Protein AF-L7YFD0-F1 (afdb_monomer)

Radius of gyration: 16.05 Å; Cα contacts (8 Å, |Δi|>4): 51; chains: 1; bounding box: 40×36×45 Å

pLDDT: mean 79.2, std 15.94, range [34.38, 94.69]

Mean predicted aligned error: 9.01 Å

Solvent-accessible surface area (backbone atoms only — not comparable to full-atom values): 5247 Å² total; per-residue (Å²): 140,84,85,84,74,93,68,91,71,63,68,40,65,76,51,81,72,96,53,93,89,64,88,69,62,72,83,76,30,56,64,38,70,63,49,66,66,57,51,38,49,75,27,52,49,60,89,87,68,75,80,63,88,87,61,48,74,68,54,49,47,52,52,56,73,72,51,73,43,43,77,66,49,60,72,74,78,108

Organism: Quercus suber (NCBI:txid58331)

Foldseek 3Di:
DDPDDPDPFQWDQPDDDPDPPDDDPPVVSPIDGDFLVSLCVVLVHDPPDDDDPPQDRVNSVVVSVPDHRCVVVVVVVD

InterPro domains:
  IPR001525 C-5 cytosine methyltransferase [PF00145] (18-74)
  IPR029063 S-adenosyl-L-methionine-dependent methyltransferase superfamily [SSF53335] (20-77)
  IPR050750 Cytosine-specific C5-methyltransferase [PTHR46098] (1-78)

Secondary structure (DSSP, 8-state):
------S---EEE-S--SSTTS---GGGGTEEEPPHHHHHHHTT--TT----TTS-HHHHHHHHHTS--HHHHHHHT-

Sequence (78 aa):
YYRYVKGTGSLLATVQPKKKGKSSPLKEQCLRFFTPREVANLHSFPEDFHFPQQISLRQRYALLGNSLSIAVVAPLLR

Structure (mmCIF, N/CA/C/O backbone):
data_AF-L7YFD0-F1
#
_entry.id   AF-L7YFD0-F1
#
loop_
_atom_site.group_PDB
_atom_site.id
_atom_site.type_symbol
_atom_site.label_atom_id
_atom_site.label_alt_id
_atom_site.label_comp_id
_atom_site.label_asym_id
_atom_site.label_entity_id
_atom_site.label_seq_id
_atom_site.pdbx_PDB_ins_code
_atom_site.Cartn_x
_atom_site.Cartn_y
_atom_site.Cartn_z
_atom_site.occupancy
_atom_site.B_iso_or_equiv
_atom_site.auth_seq_id
_atom_site.auth_comp_id
_atom_site.auth_asym_id
_atom_site.auth_atom_id
_atom_site.pdbx_PDB_model_num
ATOM 1 N N . TYR A 1 1 ? -10.196 5.330 24.476 1.00 34.38 1 TYR A N 1
ATOM 2 C CA . TYR A 1 1 ? -9.067 4.754 23.719 1.00 34.38 1 TYR A CA 1
ATOM 3 C C . TYR A 1 1 ? -8.952 5.433 22.357 1.00 34.38 1 TYR A C 1
ATOM 5 O O . TYR A 1 1 ? -9.589 5.002 21.407 1.00 34.38 1 TYR A O 1
ATOM 13 N N . TYR A 1 2 ? -8.188 6.525 22.262 1.00 39.12 2 TYR A N 1
ATOM 14 C CA . TYR A 1 2 ? -7.875 7.172 20.982 1.00 39.12 2 TYR A CA 1
ATOM 15 C C . TYR A 1 2 ? -6.531 6.636 20.484 1.00 39.12 2 TYR A C 1
ATOM 17 O O . TYR A 1 2 ? -5.504 6.823 21.131 1.00 39.12 2 TYR A O 1
ATOM 25 N N . ARG A 1 3 ? -6.536 5.929 19.351 1.00 46.38 3 ARG A N 1
ATOM 26 C CA . ARG A 1 3 ? -5.318 5.470 18.677 1.00 46.38 3 ARG A CA 1
ATOM 27 C C . ARG A 1 3 ? -4.762 6.654 17.888 1.00 46.38 3 ARG A C 1
ATOM 29 O O . ARG A 1 3 ? -5.196 6.910 16.772 1.00 46.38 3 ARG A O 1
ATOM 36 N N . TYR A 1 4 ? -3.863 7.415 18.504 1.00 43.22 4 TYR A N 1
ATOM 37 C CA . TYR A 1 4 ? -3.149 8.499 17.834 1.00 43.22 4 TYR A CA 1
ATOM 38 C C . TYR A 1 4 ? -2.228 7.897 16.761 1.00 43.22 4 TYR A C 1
ATOM 40 O O . TYR A 1 4 ? -1.343 7.102 17.077 1.00 43.22 4 TYR A O 1
ATOM 48 N N . VAL A 1 5 ? -2.465 8.226 15.489 1.00 55.50 5 VAL A N 1
ATOM 49 C CA . VAL A 1 5 ? -1.644 7.773 14.356 1.00 55.50 5 VAL A CA 1
ATOM 50 C C . VAL A 1 5 ? -0.905 8.988 13.810 1.00 55.50 5 VAL A C 1
ATOM 52 O O . VAL A 1 5 ? -1.521 9.920 13.305 1.00 55.50 5 VAL A O 1
ATOM 55 N N . LYS A 1 6 ? 0.420 9.000 13.965 1.00 45.97 6 LYS A N 1
ATOM 56 C CA . LYS A 1 6 ? 1.294 10.097 13.536 1.00 45.97 6 LYS A CA 1
ATOM 57 C C . LYS A 1 6 ? 1.648 9.895 12.053 1.00 45.97 6 LYS A C 1
ATOM 59 O O . LYS A 1 6 ? 2.319 8.920 11.729 1.00 45.97 6 LYS A O 1
ATOM 64 N N . GLY A 1 7 ? 1.169 10.780 11.176 1.00 54.78 7 GLY A N 1
ATOM 65 C CA . GLY A 1 7 ? 1.426 10.776 9.725 1.00 54.78 7 GLY A CA 1
ATOM 66 C C . GLY A 1 7 ? 0.259 11.365 8.918 1.00 54.78 7 GLY A C 1
ATOM 67 O O . GLY A 1 7 ? -0.824 11.569 9.468 1.00 54.78 7 GLY A O 1
ATOM 68 N N . THR A 1 8 ? 0.448 11.618 7.618 1.00 50.94 8 THR A N 1
ATOM 69 C CA . THR A 1 8 ? -0.639 11.868 6.648 1.00 50.94 8 THR A CA 1
ATOM 70 C C . THR A 1 8 ? -1.421 10.570 6.452 1.00 50.94 8 THR A C 1
ATOM 72 O O . THR A 1 8 ? -1.226 9.826 5.496 1.00 50.94 8 THR A O 1
ATOM 75 N N . GLY A 1 9 ? -2.254 10.231 7.436 1.00 57.22 9 GLY A N 1
ATOM 76 C CA . GLY A 1 9 ? -3.050 9.014 7.412 1.00 57.22 9 GLY A CA 1
ATOM 77 C C . GLY A 1 9 ? -3.971 9.012 6.199 1.00 57.22 9 GLY A C 1
ATOM 78 O O . GLY A 1 9 ? -4.843 9.869 6.074 1.00 57.22 9 GLY A O 1
ATOM 79 N N . SER A 1 10 ? -3.786 8.037 5.317 1.00 65.56 10 SER A N 1
ATOM 80 C CA . SER A 1 10 ? -4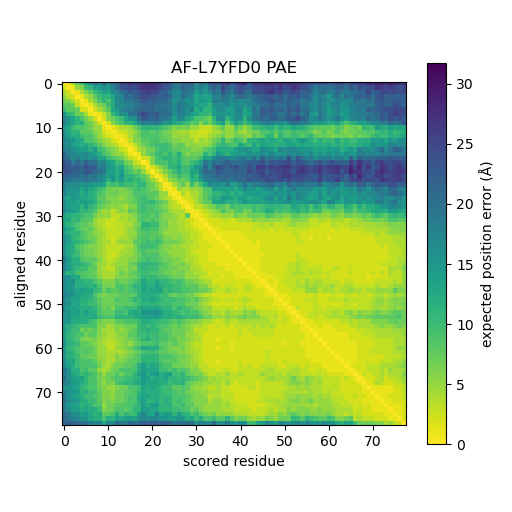.683 7.766 4.204 1.00 65.56 10 SER A CA 1
ATOM 81 C C . SER A 1 10 ? -6.000 7.237 4.799 1.00 65.56 10 SER A C 1
ATOM 83 O O . SER A 1 10 ? -6.143 6.049 5.101 1.00 65.56 10 SER A O 1
ATOM 85 N N . LEU A 1 11 ? -6.933 8.143 5.086 1.00 73.44 11 LEU A N 1
ATOM 86 C CA . LEU A 1 11 ? -8.285 7.816 5.528 1.00 73.44 11 LEU A CA 1
ATOM 87 C C . LEU A 1 11 ? -9.213 7.827 4.317 1.00 73.44 11 LEU A C 1
ATOM 89 O O . LEU A 1 11 ? -9.206 8.763 3.521 1.00 73.44 11 LEU A O 1
ATOM 93 N N . LEU A 1 12 ? -10.016 6.781 4.199 1.00 76.50 12 LEU A N 1
ATOM 94 C CA . LEU A 1 12 ? -11.045 6.618 3.192 1.00 76.50 12 LEU A CA 1
ATOM 95 C C . LEU A 1 12 ? -12.410 6.730 3.867 1.00 76.50 12 LEU A C 1
ATOM 97 O O . LEU A 1 12 ? -12.724 5.971 4.787 1.00 76.50 12 LEU A O 1
ATOM 101 N N . ALA A 1 13 ? -13.228 7.660 3.384 1.00 79.19 13 ALA A N 1
ATOM 102 C CA . ALA A 1 13 ? -14.641 7.720 3.725 1.00 79.19 13 ALA A CA 1
ATOM 103 C C . ALA A 1 13 ? -15.403 6.716 2.856 1.00 79.19 13 ALA A C 1
ATOM 105 O O . ALA A 1 13 ? -15.440 6.854 1.634 1.00 79.19 13 ALA A O 1
ATOM 106 N N . THR A 1 14 ? -16.003 5.695 3.467 1.00 74.38 14 THR A N 1
ATOM 107 C CA . THR A 1 14 ? -16.780 4.685 2.725 1.00 74.38 14 THR A CA 1
ATOM 108 C C . THR A 1 14 ? -18.237 5.079 2.519 1.00 74.38 14 THR A C 1
ATOM 110 O O . THR A 1 14 ? -18.921 4.473 1.699 1.00 74.38 14 THR A O 1
ATOM 113 N N . VAL A 1 15 ? -18.734 6.077 3.254 1.00 75.81 15 VAL A N 1
ATOM 114 C CA . VAL A 1 15 ? -20.125 6.531 3.163 1.00 75.81 15 VAL A CA 1
ATOM 115 C C . VAL A 1 15 ? -20.175 7.842 2.393 1.00 75.81 15 VAL A C 1
ATOM 117 O O . VAL A 1 15 ? -19.561 8.832 2.790 1.00 75.81 15 VAL A O 1
ATOM 120 N N . GLN A 1 16 ? -20.929 7.859 1.293 1.00 67.50 16 GLN A N 1
ATOM 121 C CA . GLN A 1 16 ? -21.162 9.095 0.554 1.00 67.50 16 GLN A CA 1
ATOM 122 C C . GLN A 1 16 ? -22.094 10.020 1.354 1.00 67.50 16 GLN A C 1
ATOM 124 O O . GLN A 1 16 ? -23.162 9.583 1.800 1.00 67.50 16 GLN A O 1
ATOM 129 N N . PRO A 1 17 ? -21.739 11.304 1.540 1.00 63.81 17 PRO A N 1
ATOM 130 C CA . PRO A 1 17 ? -22.597 12.239 2.250 1.00 63.81 17 PRO A CA 1
ATOM 131 C C . PRO A 1 17 ? -23.872 12.505 1.441 1.00 63.81 17 PRO A C 1
ATOM 133 O O . PRO A 1 17 ? -23.820 12.935 0.291 1.00 63.81 17 PRO A O 1
ATOM 136 N N . LYS A 1 18 ? -25.040 12.312 2.068 1.00 64.06 18 LYS A N 1
ATOM 137 C CA . LYS A 1 18 ? -26.363 12.541 1.448 1.00 64.06 18 LYS A CA 1
ATOM 138 C C . LYS A 1 18 ? -26.630 14.006 1.053 1.00 64.06 18 LYS A C 1
ATOM 140 O O . LYS A 1 18 ? -27.586 14.273 0.335 1.00 64.06 18 LYS A O 1
ATOM 145 N N . LYS A 1 19 ? -25.820 14.965 1.522 1.00 62.75 19 LYS A N 1
ATOM 146 C CA . LYS A 1 19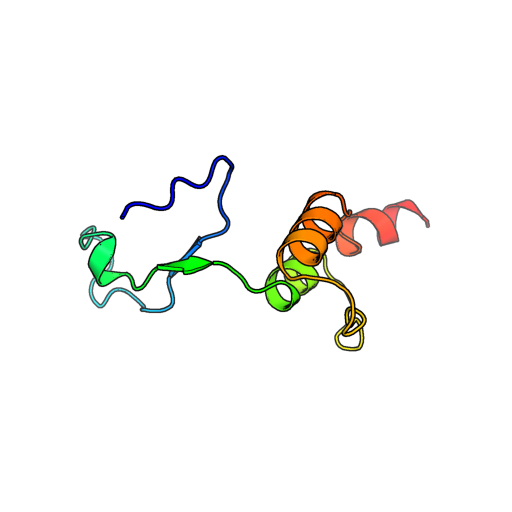 ? -25.918 16.396 1.181 1.00 62.75 19 LYS A CA 1
ATOM 147 C C . LYS A 1 19 ? -24.536 16.946 0.826 1.00 62.75 19 LYS A C 1
ATOM 149 O O . LYS A 1 19 ? -23.672 17.042 1.695 1.00 62.75 19 LYS A O 1
ATOM 154 N N . LYS A 1 20 ? -24.334 17.352 -0.432 1.00 54.75 20 LYS A N 1
ATOM 155 C CA . LYS A 1 20 ? -23.153 18.130 -0.843 1.00 54.75 20 LYS A CA 1
ATOM 156 C C . LYS A 1 20 ? -23.228 19.514 -0.178 1.00 54.75 20 LYS A C 1
ATOM 158 O O . LYS A 1 20 ? -24.160 20.259 -0.455 1.00 54.75 20 LYS A O 1
ATOM 163 N N . GLY A 1 21 ? -22.288 19.839 0.715 1.00 59.84 21 GLY A N 1
ATOM 164 C CA . GLY A 1 21 ? -22.100 21.208 1.229 1.00 59.84 21 GLY A CA 1
ATOM 165 C C . GLY A 1 21 ? -22.314 21.448 2.731 1.00 59.84 21 GLY A C 1
ATOM 166 O O . GLY A 1 21 ? -22.087 22.564 3.182 1.00 59.84 21 GLY A O 1
ATOM 167 N N . LYS A 1 22 ? -22.697 20.444 3.533 1.00 56.66 22 LYS A N 1
ATOM 168 C CA . LYS A 1 22 ? -22.649 20.541 5.008 1.00 56.66 22 LYS A CA 1
ATOM 169 C C . LYS A 1 22 ? -21.712 19.467 5.546 1.00 56.66 22 LYS A C 1
ATOM 171 O O . LYS A 1 22 ? -21.923 18.290 5.267 1.00 56.66 22 LYS A O 1
ATOM 176 N N . SER A 1 23 ? -20.677 19.863 6.287 1.00 60.06 23 SER A N 1
ATOM 177 C CA . SER A 1 23 ? -19.765 18.926 6.945 1.00 60.06 23 SER A CA 1
ATOM 178 C C . SER A 1 23 ? -20.537 18.141 8.007 1.00 60.06 23 SER A C 1
ATOM 180 O O . SER A 1 23 ? -20.847 18.679 9.071 1.00 60.06 23 SER A O 1
ATOM 182 N N . SER A 1 24 ? -20.885 16.886 7.720 1.00 64.25 24 SER A N 1
ATOM 183 C CA . SER A 1 24 ? -21.323 15.967 8.768 1.00 64.25 24 SER A CA 1
ATOM 184 C C . SER A 1 24 ? -20.153 15.717 9.730 1.00 64.25 24 SER A C 1
ATOM 186 O O . SER A 1 24 ? -18.995 15.741 9.293 1.00 64.25 24 SER A O 1
ATOM 188 N N . PRO A 1 25 ? -20.408 15.488 11.029 1.00 69.19 25 PRO A N 1
ATOM 189 C CA . PRO A 1 25 ? -19.371 15.097 11.976 1.00 69.19 25 PRO A CA 1
ATOM 190 C C . PRO A 1 25 ? -18.524 13.939 11.427 1.00 69.19 25 PRO A C 1
ATOM 192 O O . PRO A 1 25 ? -19.068 12.983 10.878 1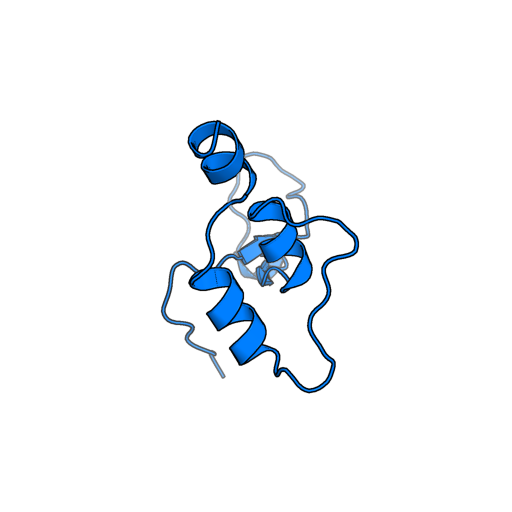.00 69.19 25 PRO A O 1
ATOM 195 N N . LEU A 1 26 ? -17.199 13.976 11.620 1.00 68.31 26 LEU A N 1
ATOM 196 C CA . LEU A 1 26 ? -16.266 12.937 11.131 1.00 68.31 26 LEU A CA 1
ATOM 197 C C . LEU A 1 26 ? -16.681 11.511 11.542 1.00 68.31 26 LEU A C 1
ATOM 199 O O . LEU A 1 26 ? -16.413 10.545 10.832 1.00 68.31 26 LEU A O 1
ATOM 203 N N . LYS A 1 27 ? -17.374 11.381 12.679 1.00 69.19 27 LYS A N 1
ATOM 204 C CA . LYS A 1 27 ? -17.893 10.113 13.203 1.00 69.19 27 LYS A CA 1
ATOM 205 C C . LYS A 1 27 ? -18.960 9.475 12.300 1.00 69.19 27 LYS A C 1
ATOM 207 O O . LYS A 1 27 ? -19.070 8.256 12.268 1.00 69.19 27 LYS A O 1
ATOM 212 N N . GLU A 1 28 ? -19.706 10.282 11.551 1.00 70.88 28 GLU A N 1
ATOM 213 C CA . GLU A 1 28 ? -20.761 9.838 10.629 1.00 70.88 28 GLU A CA 1
ATOM 214 C C . GLU A 1 28 ? -20.222 9.483 9.235 1.00 70.88 28 GLU A C 1
ATOM 216 O O . GLU A 1 28 ? -20.945 8.932 8.412 1.00 70.88 28 GLU A O 1
ATOM 221 N N . GLN A 1 29 ? -18.949 9.782 8.957 1.00 70.25 29 GLN A N 1
ATOM 222 C CA . GLN A 1 29 ? -18.329 9.561 7.646 1.00 70.25 29 GLN A CA 1
ATOM 223 C C . GLN A 1 29 ? -17.713 8.160 7.494 1.00 70.25 29 GLN A C 1
ATOM 225 O O . GLN A 1 29 ? -17.111 7.871 6.460 1.00 70.25 29 GLN A O 1
ATOM 230 N N . CYS A 1 30 ? -17.864 7.292 8.509 1.00 74.75 30 CYS A N 1
ATOM 231 C CA . CYS A 1 30 ? -17.332 5.922 8.545 1.00 74.75 30 CYS A CA 1
ATOM 232 C C . CYS A 1 30 ? -15.906 5.834 7.982 1.00 74.75 30 CYS A C 1
ATOM 234 O O . CYS A 1 30 ? -15.616 5.051 7.080 1.00 74.75 30 CYS A O 1
ATOM 236 N N . LEU A 1 31 ? -15.021 6.689 8.496 1.00 81.25 31 LEU A N 1
ATOM 237 C CA . LEU A 1 31 ? -13.639 6.750 8.044 1.00 81.25 31 LEU A CA 1
ATOM 238 C C . LEU A 1 31 ? -12.912 5.457 8.423 1.00 81.25 31 LEU A C 1
ATOM 240 O O . LEU A 1 31 ? -12.901 5.057 9.591 1.00 81.25 31 LEU A O 1
ATOM 244 N N . ARG A 1 32 ? -12.262 4.832 7.444 1.00 85.81 32 ARG A N 1
ATOM 245 C CA . ARG A 1 32 ? -11.343 3.708 7.654 1.00 85.81 32 ARG A CA 1
ATOM 246 C C . ARG A 1 32 ? -9.991 3.997 7.023 1.00 85.81 32 ARG A C 1
ATOM 248 O O . ARG A 1 32 ? -9.875 4.867 6.173 1.00 85.81 32 ARG A O 1
ATOM 255 N N . PHE A 1 33 ? -8.969 3.238 7.394 1.00 84.62 33 PHE A N 1
ATOM 256 C CA . PHE A 1 33 ? -7.700 3.271 6.669 1.00 84.62 33 PHE A CA 1
ATOM 257 C C . PHE A 1 33 ? -7.823 2.548 5.321 1.00 84.62 33 PHE A C 1
ATOM 259 O O . PHE A 1 33 ? -8.601 1.592 5.188 1.00 84.62 33 PHE A O 1
ATOM 266 N N . PHE A 1 34 ? -7.037 2.985 4.336 1.00 87.44 34 PHE A N 1
ATOM 267 C CA . PHE A 1 34 ? -6.810 2.184 3.133 1.00 87.44 34 PHE A CA 1
ATOM 268 C C . PHE A 1 34 ? -6.101 0.890 3.513 1.00 87.44 34 PHE A C 1
ATOM 270 O O . PHE A 1 34 ? -5.188 0.897 4.331 1.00 87.44 34 PHE A O 1
ATOM 277 N N . THR A 1 35 ? -6.517 -0.212 2.908 1.00 89.75 35 THR A N 1
ATOM 278 C CA . THR A 1 35 ? -5.855 -1.508 3.032 1.00 89.75 35 THR A CA 1
ATOM 279 C C . THR A 1 35 ? -4.502 -1.492 2.314 1.00 89.75 35 THR A C 1
ATOM 281 O O . THR A 1 35 ? -4.307 -0.701 1.388 1.00 89.75 35 THR A O 1
ATOM 284 N N . PRO A 1 36 ? -3.570 -2.407 2.641 1.00 90.38 36 PRO A N 1
ATOM 285 C CA . PRO A 1 36 ? -2.311 -2.509 1.905 1.00 90.38 36 PRO A CA 1
ATOM 286 C C . PRO A 1 36 ? -2.512 -2.730 0.398 1.00 90.38 36 PRO A C 1
ATOM 288 O O . PRO A 1 36 ? -1.720 -2.246 -0.401 1.00 90.38 36 PRO A O 1
ATOM 291 N N . A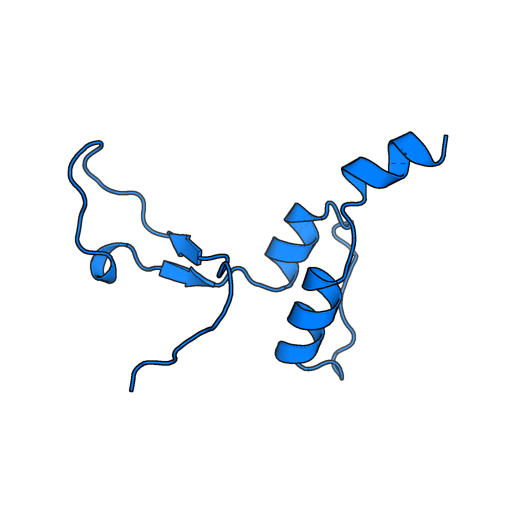RG A 1 37 ? -3.588 -3.419 -0.009 1.00 92.31 37 ARG A N 1
ATOM 292 C CA . ARG A 1 37 ? -3.908 -3.622 -1.428 1.00 92.31 37 ARG A CA 1
ATOM 293 C C . ARG A 1 37 ? -4.351 -2.327 -2.105 1.00 92.31 37 ARG A C 1
ATOM 295 O O . ARG A 1 37 ? -3.895 -2.037 -3.201 1.00 92.31 37 ARG A O 1
ATOM 302 N N . GLU A 1 38 ? -5.194 -1.531 -1.456 1.00 91.19 38 GLU A N 1
ATOM 303 C CA . GLU A 1 38 ? -5.612 -0.234 -2.000 1.00 91.19 38 GLU A CA 1
ATOM 304 C C . GLU A 1 38 ? -4.435 0.743 -2.101 1.00 91.19 38 GLU A C 1
ATOM 306 O O . GLU A 1 38 ? -4.310 1.449 -3.097 1.00 91.19 38 GLU A O 1
ATOM 311 N N . VAL A 1 39 ? -3.530 0.742 -1.117 1.00 90.12 39 VAL A N 1
ATOM 312 C CA . VAL A 1 39 ? -2.294 1.535 -1.194 1.00 90.12 39 VAL A CA 1
ATOM 313 C C . VAL A 1 39 ? -1.412 1.045 -2.351 1.00 90.12 39 VAL A C 1
ATOM 315 O O . VAL A 1 39 ? -0.923 1.860 -3.124 1.00 90.12 39 VAL A O 1
ATOM 318 N N . ALA A 1 40 ? -1.266 -0.269 -2.547 1.00 91.81 40 ALA A N 1
ATOM 319 C CA . ALA A 1 40 ? -0.546 -0.813 -3.701 1.00 91.81 40 ALA A CA 1
ATOM 320 C C . ALA A 1 40 ? -1.184 -0.394 -5.044 1.00 91.81 40 ALA A C 1
ATOM 322 O O . ALA A 1 40 ? -0.469 -0.040 -5.980 1.00 91.81 40 ALA A O 1
ATOM 323 N N . ASN A 1 41 ? -2.518 -0.343 -5.125 1.00 91.50 41 ASN A N 1
ATOM 324 C CA . ASN A 1 41 ? -3.220 0.156 -6.310 1.00 91.50 41 ASN A CA 1
ATOM 325 C C . ASN A 1 41 ? -2.901 1.636 -6.587 1.00 91.50 41 ASN A C 1
ATOM 327 O O . ASN A 1 41 ? -2.689 2.001 -7.739 1.00 91.50 41 ASN A O 1
ATOM 331 N N . LEU A 1 42 ? -2.802 2.483 -5.553 1.00 90.25 42 LEU A N 1
ATOM 332 C CA . LEU A 1 42 ? -2.381 3.885 -5.715 1.00 90.25 42 LEU A CA 1
ATOM 333 C C . LEU A 1 42 ? -0.953 4.000 -6.271 1.00 90.25 42 LEU A C 1
ATOM 335 O O . LEU A 1 42 ? -0.674 4.869 -7.094 1.00 90.25 42 LEU A O 1
ATOM 339 N N . HIS A 1 43 ? -0.064 3.087 -5.879 1.00 90.50 43 HIS A N 1
ATOM 340 C CA . HIS A 1 43 ? 1.285 2.966 -6.442 1.00 90.50 43 HIS A CA 1
ATOM 341 C C . HIS A 1 43 ? 1.327 2.262 -7.812 1.00 90.50 43 HIS A C 1
ATOM 343 O O . HIS A 1 43 ? 2.410 2.062 -8.362 1.00 90.50 43 HIS A O 1
ATOM 349 N N . SER A 1 44 ? 0.168 1.926 -8.390 1.00 92.56 44 SER A N 1
ATOM 350 C CA . SER A 1 44 ? 0.034 1.236 -9.681 1.00 92.56 44 SER A CA 1
ATOM 351 C C . SER A 1 44 ? 0.721 -0.136 -9.726 1.00 92.56 44 SER A C 1
ATOM 353 O O . SER A 1 44 ? 1.228 -0.548 -10.768 1.00 92.56 44 SER A O 1
ATOM 355 N N . PHE A 1 45 ? 0.742 -0.856 -8.598 1.00 93.50 45 PHE A N 1
ATOM 356 C CA . PHE A 1 45 ? 1.152 -2.262 -8.586 1.00 93.50 45 PHE A CA 1
ATOM 357 C C . PHE A 1 45 ? 0.126 -3.142 -9.316 1.00 93.50 45 PHE A C 1
ATOM 359 O O . PHE A 1 45 ? -1.080 -2.911 -9.182 1.00 93.50 45 PHE A O 1
ATOM 366 N N . PRO A 1 46 ? 0.577 -4.187 -10.036 1.00 93.62 46 PRO A N 1
ATOM 367 C CA . PRO A 1 46 ? -0.311 -5.101 -10.751 1.00 93.62 46 PRO A CA 1
ATOM 368 C C . PRO A 1 46 ? -1.259 -5.847 -9.801 1.00 93.62 46 PRO A C 1
ATOM 370 O O . PRO A 1 46 ? -1.002 -5.968 -8.598 1.00 93.62 46 PRO A O 1
ATOM 373 N N . GLU A 1 47 ? -2.377 -6.349 -10.324 1.00 91.12 47 GLU A N 1
ATOM 374 C CA . GLU A 1 47 ? -3.400 -7.070 -9.543 1.00 91.12 47 GLU A CA 1
ATOM 375 C C . GLU A 1 47 ? -2.849 -8.320 -8.849 1.00 91.12 47 GLU A C 1
ATOM 377 O O . GLU A 1 47 ? -3.138 -8.540 -7.672 1.00 91.12 47 GLU A O 1
ATOM 382 N N . ASP A 1 48 ? -1.918 -9.015 -9.498 1.00 93.25 48 ASP A N 1
ATOM 383 C CA . ASP A 1 48 ? -1.278 -10.230 -8.978 1.00 93.25 48 ASP A CA 1
ATOM 384 C C . ASP A 1 48 ? -0.242 -9.965 -7.869 1.00 93.25 48 ASP A C 1
ATOM 386 O O . ASP A 1 48 ? 0.287 -10.889 -7.248 1.00 93.25 48 ASP A O 1
ATOM 390 N N . PHE A 1 49 ? 0.081 -8.697 -7.588 1.00 92.81 49 PHE A N 1
ATOM 391 C CA . PHE A 1 49 ? 1.035 -8.352 -6.536 1.00 92.81 49 PHE A CA 1
ATOM 392 C C . PHE A 1 49 ? 0.450 -8.610 -5.142 1.00 92.81 49 PHE A C 1
ATOM 394 O O . PHE A 1 49 ? -0.468 -7.910 -4.689 1.00 92.81 49 PHE A O 1
ATOM 401 N N . HIS A 1 50 ? 1.019 -9.573 -4.416 1.00 92.25 50 HIS A N 1
ATOM 402 C CA . HIS A 1 50 ? 0.597 -9.936 -3.064 1.00 92.25 50 HIS A CA 1
ATOM 403 C C . HIS A 1 50 ? 1.786 -10.062 -2.106 1.00 92.25 50 HIS A C 1
ATOM 405 O O . HIS A 1 50 ? 2.868 -10.517 -2.466 1.00 92.25 50 HIS A O 1
ATOM 411 N N . PHE A 1 51 ? 1.568 -9.676 -0.846 1.00 91.50 51 PHE A N 1
ATOM 412 C CA . PHE A 1 51 ? 2.560 -9.866 0.211 1.00 91.50 51 PHE A CA 1
ATOM 413 C C . PHE A 1 51 ? 2.535 -11.310 0.730 1.00 91.50 51 PHE A C 1
ATOM 415 O O . PHE A 1 51 ? 1.439 -11.841 0.949 1.00 91.50 51 PHE A O 1
ATOM 422 N N . PRO A 1 52 ? 3.700 -11.906 1.043 1.00 94.25 52 PRO A N 1
ATOM 423 C CA . PRO A 1 52 ? 3.769 -13.196 1.724 1.00 94.25 52 PRO A CA 1
ATOM 424 C C . PRO A 1 52 ? 2.984 -13.192 3.043 1.00 94.25 52 PRO A C 1
ATOM 426 O O . PRO A 1 52 ? 2.900 -12.168 3.735 1.00 94.25 52 PRO A O 1
ATOM 429 N N . GLN A 1 53 ? 2.423 -14.345 3.419 1.00 90.50 53 GLN A N 1
ATOM 430 C CA . GLN A 1 53 ? 1.603 -14.475 4.632 1.00 90.50 53 GLN A CA 1
ATOM 431 C C . GLN A 1 53 ? 2.381 -14.132 5.912 1.00 90.50 53 GLN A C 1
ATOM 433 O O . GLN A 1 53 ? 1.792 -13.620 6.860 1.00 90.50 53 GLN A O 1
ATOM 438 N N . GLN A 1 54 ? 3.703 -14.323 5.915 1.00 94.69 54 GLN A N 1
ATOM 439 C CA . GLN A 1 54 ? 4.574 -14.037 7.058 1.00 94.69 54 GLN A CA 1
ATOM 440 C C . GLN A 1 54 ? 4.715 -12.535 7.365 1.00 94.69 54 GLN A C 1
ATOM 442 O O . GLN A 1 54 ? 5.099 -12.164 8.474 1.00 94.69 54 GLN A O 1
ATOM 447 N N . ILE A 1 55 ? 4.428 -11.651 6.402 1.00 93.19 55 ILE A N 1
ATOM 448 C CA . ILE A 1 55 ? 4.610 -10.205 6.574 1.00 93.19 55 ILE A CA 1
ATOM 449 C C . ILE A 1 55 ? 3.420 -9.603 7.322 1.00 93.19 55 ILE A C 1
ATOM 451 O O . ILE A 1 55 ? 2.283 -9.607 6.829 1.00 93.19 55 ILE A O 1
ATOM 455 N N . SER A 1 56 ? 3.704 -9.001 8.479 1.00 92.38 56 SER A N 1
ATOM 456 C CA . SER A 1 56 ? 2.705 -8.326 9.310 1.00 92.38 56 SER A CA 1
ATOM 457 C C . SER A 1 56 ? 2.104 -7.099 8.619 1.00 92.38 56 SER A C 1
ATOM 459 O O . SER A 1 56 ? 2.751 -6.425 7.817 1.00 92.38 5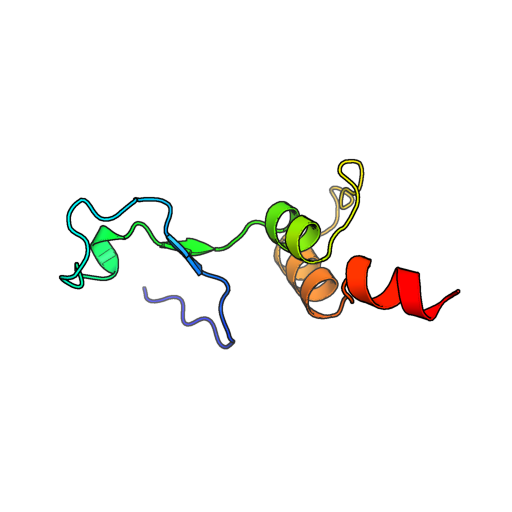6 SER A O 1
ATOM 461 N N . LEU A 1 57 ? 0.877 -6.733 8.997 1.00 89.06 57 LEU A N 1
ATOM 462 C CA . LEU A 1 57 ? 0.182 -5.563 8.450 1.00 89.06 57 LEU A CA 1
ATOM 463 C C . LEU A 1 57 ? 1.020 -4.272 8.553 1.00 89.06 57 LEU A C 1
ATOM 465 O O . LEU A 1 57 ? 1.080 -3.492 7.606 1.00 89.06 57 LEU A O 1
ATOM 469 N N . ARG A 1 58 ? 1.707 -4.065 9.685 1.00 88.88 58 ARG A N 1
ATOM 470 C CA . ARG A 1 58 ? 2.571 -2.894 9.904 1.00 88.88 58 ARG A CA 1
ATOM 471 C C . ARG A 1 58 ? 3.738 -2.861 8.920 1.00 88.88 58 ARG A C 1
ATOM 473 O O . ARG A 1 58 ? 4.042 -1.798 8.389 1.00 88.88 58 ARG A O 1
ATOM 480 N N . GLN A 1 59 ? 4.370 -4.008 8.673 1.00 91.50 59 GLN A N 1
ATOM 481 C CA . GLN A 1 59 ? 5.460 -4.113 7.703 1.00 91.50 59 GLN A CA 1
ATOM 482 C C . GLN A 1 59 ? 4.960 -3.857 6.282 1.00 91.50 59 GLN A C 1
ATOM 484 O O . GLN A 1 59 ? 5.625 -3.140 5.548 1.00 91.50 59 GLN A O 1
ATOM 489 N N . ARG A 1 60 ? 3.770 -4.349 5.910 1.00 91.81 60 ARG A N 1
ATOM 490 C CA . ARG A 1 60 ? 3.177 -4.062 4.589 1.00 91.81 60 ARG A CA 1
ATOM 491 C C . ARG A 1 60 ? 2.996 -2.559 4.372 1.00 91.81 60 ARG A C 1
ATOM 493 O O . ARG A 1 60 ? 3.411 -2.049 3.340 1.00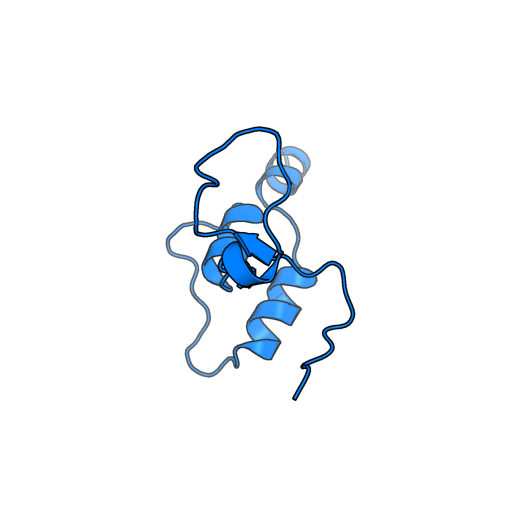 91.81 60 ARG A O 1
ATOM 500 N N . TYR A 1 61 ? 2.448 -1.842 5.357 1.00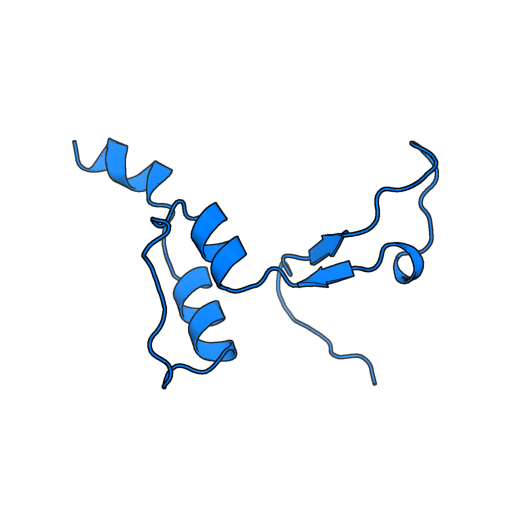 89.81 61 TYR A N 1
ATOM 501 C CA . TYR A 1 61 ? 2.331 -0.382 5.271 1.00 89.81 61 TYR A CA 1
ATOM 502 C C . TYR A 1 61 ? 3.689 0.322 5.225 1.00 89.81 61 TYR A C 1
ATOM 504 O O . TYR A 1 61 ? 3.836 1.270 4.464 1.00 89.81 61 TYR A O 1
ATOM 512 N N . ALA A 1 62 ? 4.678 -0.136 5.998 1.00 90.06 62 ALA A N 1
ATOM 513 C CA . ALA A 1 62 ? 6.022 0.440 5.959 1.00 90.06 62 ALA A CA 1
ATOM 514 C C . ALA A 1 62 ? 6.689 0.242 4.587 1.00 90.06 62 ALA A C 1
ATOM 516 O O . ALA A 1 62 ? 7.259 1.181 4.043 1.00 90.06 62 ALA A O 1
ATOM 517 N N . LEU A 1 63 ? 6.576 -0.954 4.003 1.00 91.88 63 LEU A N 1
ATOM 518 C CA . LEU A 1 63 ? 7.113 -1.263 2.678 1.00 91.88 63 LEU A CA 1
ATOM 519 C C . LEU A 1 63 ? 6.444 -0.424 1.589 1.00 91.88 63 LEU A C 1
ATOM 521 O O . LEU A 1 63 ? 7.142 0.147 0.762 1.00 91.88 63 LEU A O 1
ATOM 525 N N . LEU A 1 64 ? 5.113 -0.316 1.609 1.00 90.56 64 LEU A N 1
ATOM 526 C CA . LEU A 1 64 ? 4.374 0.491 0.635 1.00 90.56 64 LEU A CA 1
ATOM 527 C C . LEU A 1 64 ? 4.665 1.983 0.783 1.00 90.56 64 LEU A C 1
ATOM 529 O O . LEU A 1 64 ? 4.907 2.644 -0.216 1.00 90.56 64 LEU A O 1
ATOM 533 N N . GLY A 1 65 ? 4.705 2.498 2.014 1.00 88.38 65 GLY A N 1
ATOM 534 C CA . GLY A 1 65 ? 5.009 3.907 2.273 1.00 88.38 65 GLY A CA 1
ATOM 535 C C . GLY A 1 65 ? 6.425 4.313 1.856 1.00 88.38 65 GLY A C 1
ATOM 536 O O . GLY A 1 65 ? 6.643 5.467 1.506 1.00 88.38 65 GLY A O 1
ATOM 537 N N . ASN A 1 66 ? 7.365 3.365 1.856 1.00 90.06 66 ASN A N 1
ATOM 538 C CA . ASN A 1 66 ? 8.732 3.561 1.371 1.00 90.06 66 ASN A CA 1
ATOM 539 C C . ASN A 1 66 ? 8.891 3.245 -0.128 1.00 90.06 66 ASN A C 1
ATOM 541 O O . ASN A 1 66 ? 9.975 3.433 -0.679 1.00 90.06 66 ASN A O 1
ATOM 545 N N . SER A 1 67 ? 7.855 2.712 -0.778 1.00 89.88 67 SER A N 1
ATOM 546 C CA . SER A 1 67 ? 7.888 2.348 -2.191 1.00 89.88 67 SER A CA 1
ATOM 547 C C . SER A 1 67 ? 7.622 3.551 -3.100 1.00 89.88 67 SER A C 1
ATOM 549 O O . SER A 1 67 ? 7.243 4.635 -2.657 1.00 89.88 67 SER A O 1
ATOM 551 N N . LEU A 1 68 ? 7.806 3.352 -4.403 1.00 88.06 68 LEU A N 1
ATOM 552 C CA . LEU A 1 68 ? 7.597 4.362 -5.438 1.00 88.06 68 LEU A CA 1
ATOM 553 C C . LEU A 1 68 ? 6.389 3.997 -6.303 1.00 88.06 68 LEU A C 1
ATOM 555 O O . LEU A 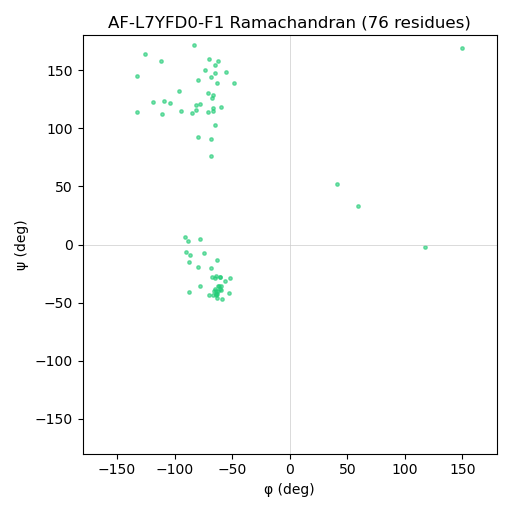1 68 ? 5.967 2.846 -6.356 1.00 88.06 68 LEU A O 1
ATOM 559 N N . SER A 1 69 ? 5.796 4.990 -6.966 1.00 89.31 69 SER A N 1
ATOM 560 C CA . SER A 1 69 ? 4.705 4.744 -7.914 1.00 89.31 69 SER A CA 1
ATOM 561 C C . SER A 1 69 ? 5.258 4.226 -9.242 1.00 89.31 69 SER A C 1
ATOM 563 O O . SER A 1 69 ? 6.036 4.919 -9.905 1.00 89.31 69 SER A O 1
ATOM 565 N N . ILE A 1 70 ? 4.826 3.033 -9.656 1.00 90.50 70 ILE A N 1
ATOM 566 C CA . ILE A 1 70 ? 5.237 2.412 -10.925 1.00 90.50 70 ILE A CA 1
ATOM 567 C C . ILE A 1 70 ? 4.814 3.282 -12.112 1.00 90.50 70 ILE A C 1
ATOM 569 O O . ILE A 1 70 ? 5.576 3.416 -13.065 1.00 90.50 70 ILE A O 1
ATOM 573 N N . ALA A 1 71 ? 3.656 3.944 -12.031 1.00 90.31 71 ALA A N 1
ATOM 574 C CA . ALA A 1 71 ? 3.184 4.850 -13.080 1.00 90.31 71 ALA A CA 1
ATOM 575 C C . ALA A 1 71 ? 4.134 6.034 -13.329 1.00 90.31 71 ALA A C 1
ATOM 577 O O . ALA A 1 71 ? 4.189 6.545 -14.444 1.00 90.31 71 ALA A O 1
ATOM 578 N N . VAL A 1 72 ? 4.891 6.458 -12.310 1.00 91.00 72 VAL A N 1
ATOM 579 C CA . VAL A 1 72 ? 5.868 7.551 -12.426 1.00 91.00 72 VAL A CA 1
ATOM 580 C C . VAL A 1 72 ? 7.22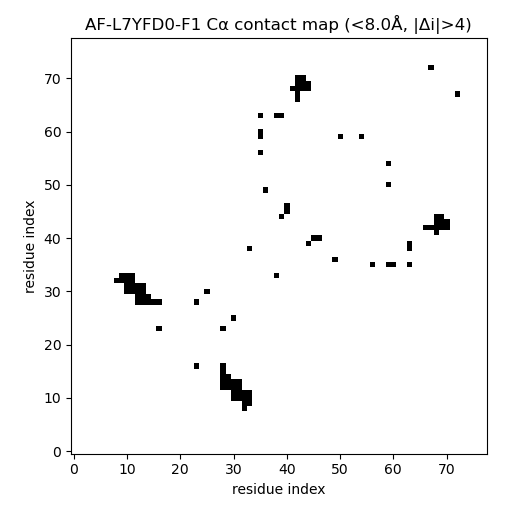4 7.032 -12.888 1.00 91.00 72 VAL A C 1
ATOM 582 O O . VAL A 1 72 ? 7.872 7.667 -13.712 1.00 91.00 72 VAL A O 1
ATOM 585 N N . VAL A 1 73 ? 7.663 5.881 -12.375 1.00 91.88 73 VAL A N 1
ATOM 586 C CA . VAL A 1 73 ? 8.996 5.340 -12.679 1.00 91.88 73 VAL A CA 1
ATOM 587 C C . VAL A 1 73 ? 9.051 4.676 -14.059 1.00 91.88 73 VAL A C 1
ATOM 589 O O . VAL A 1 73 ? 10.062 4.796 -14.744 1.00 91.88 73 VAL A O 1
ATOM 592 N N . ALA A 1 74 ? 7.984 4.009 -14.508 1.00 91.75 74 ALA A N 1
ATOM 593 C CA . ALA A 1 74 ? 7.989 3.280 -15.780 1.00 91.75 74 ALA A CA 1
ATOM 594 C C . ALA A 1 74 ? 8.283 4.168 -17.012 1.00 91.75 74 ALA A C 1
ATOM 596 O O . ALA A 1 74 ? 9.039 3.726 -17.876 1.00 91.75 74 ALA A O 1
ATOM 597 N N . PRO A 1 75 ? 7.771 5.413 -17.112 1.00 91.69 75 PRO A N 1
ATOM 598 C CA . PRO A 1 75 ? 8.187 6.349 -18.157 1.00 91.69 75 PRO A CA 1
ATOM 599 C C . PRO A 1 75 ? 9.639 6.833 -18.044 1.00 91.69 75 PRO A C 1
ATOM 601 O O . PRO A 1 75 ? 10.218 7.172 -19.065 1.00 91.69 75 PRO A O 1
ATOM 604 N N . LEU A 1 76 ? 10.218 6.886 -16.837 1.00 92.25 76 LEU A N 1
ATOM 605 C CA . LEU A 1 76 ? 11.578 7.402 -16.599 1.00 92.25 76 LEU A CA 1
ATOM 606 C C . LEU A 1 76 ? 12.683 6.395 -16.939 1.00 92.25 76 LEU A C 1
ATOM 608 O O . LEU A 1 76 ? 13.835 6.783 -17.093 1.00 92.25 76 LEU A O 1
ATOM 612 N N . LEU A 1 77 ? 12.343 5.107 -17.007 1.00 90.31 77 LEU A N 1
ATOM 613 C CA . LEU A 1 77 ? 13.262 4.023 -17.371 1.00 90.31 77 LEU A CA 1
ATOM 614 C C . LEU A 1 77 ? 13.267 3.718 -18.880 1.00 90.31 77 LEU A C 1
ATOM 616 O O . LEU A 1 77 ? 13.867 2.726 -19.293 1.00 90.31 77 LEU A O 1
ATOM 620 N N . ARG A 1 78 ? 12.569 4.527 -19.682 1.00 67.38 78 ARG A N 1
ATOM 621 C CA . ARG A 1 78 ? 12.591 4.484 -21.149 1.00 67.38 78 ARG A CA 1
ATOM 622 C C . ARG A 1 78 ? 13.639 5.438 -21.696 1.00 67.38 78 ARG A C 1
ATOM 624 O O . ARG A 1 78 ? 14.218 5.081 -22.742 1.00 67.38 78 ARG A O 1
#

Nearest PDB structures (foldseek):
  1g55-assembly1_A  TM=7.423E-01  e=9.469E-05  Homo sapiens
  4h0n-assembly4_D  TM=9.206E-01  e=3.052E-03  Spodoptera frugiperda
  3qv2-assembly1_A  TM=8.262E-01  e=9.075E-03  Entamoeba histolytica
  4u7p-assembly1_A  TM=8.470E-01  e=8.697E-01  Homo sapiens
  8tdr-assembly2_C  TM=8.980E-01  e=1.309E+00  Homo sapiens